Protein AF-A0A524K831-F1 (afdb_monomer_lite)

pLDDT: mean 90.9, std 11.02, range [43.94, 97.94]

Sequence (84 aa):
MNDRHDDFEKIYHQTFPALSKYLLFRVAQVSDMEDLLQNVYTDFYRKVLLPNKDIDDMTAYLTQMANNELKRYYRWKKKAPLTL

Radius of gyration: 14.27 Å; chains: 1; bounding box: 31×20×49 Å

Structure (mmCIF, N/CA/C/O backbone):
data_AF-A0A524K831-F1
#
_entry.id   AF-A0A524K831-F1
#
loop_
_atom_site.group_PDB
_atom_site.id
_atom_site.type_symbol
_atom_site.label_atom_id
_atom_site.label_alt_id
_atom_site.label_comp_id
_atom_site.label_asym_id
_atom_site.label_entity_id
_atom_site.label_seq_id
_atom_site.pdbx_PDB_ins_code
_atom_site.Cartn_x
_atom_site.Cartn_y
_atom_site.Cartn_z
_atom_site.occupancy
_atom_site.B_iso_or_equiv
_atom_site.auth_seq_id
_atom_site.auth_comp_id
_atom_site.auth_asym_id
_atom_site.auth_atom_id
_atom_site.pdbx_PDB_model_num
ATOM 1 N N . MET A 1 1 ? 3.096 8.595 -24.554 1.00 49.41 1 MET A N 1
ATOM 2 C CA . MET A 1 1 ? 2.739 7.804 -23.360 1.00 49.41 1 MET A CA 1
ATOM 3 C C . MET A 1 1 ? 3.717 8.162 -22.266 1.00 49.41 1 MET A C 1
ATOM 5 O O . MET A 1 1 ? 4.896 8.324 -22.560 1.00 49.41 1 MET A O 1
ATOM 9 N N . ASN A 1 2 ? 3.218 8.442 -21.067 1.00 63.03 2 ASN A N 1
ATOM 10 C CA . ASN A 1 2 ? 4.059 8.824 -19.942 1.00 63.03 2 ASN A CA 1
ATOM 11 C C . ASN A 1 2 ? 4.464 7.516 -19.260 1.00 63.03 2 ASN A C 1
ATOM 13 O O . ASN A 1 2 ? 3.700 7.004 -18.460 1.00 63.03 2 ASN A O 1
ATOM 17 N N . ASP A 1 3 ? 5.618 6.966 -19.632 1.00 81.44 3 ASP A N 1
ATOM 18 C CA . ASP A 1 3 ? 6.115 5.625 -19.255 1.00 81.44 3 ASP A CA 1
ATOM 19 C C . ASP A 1 3 ? 5.873 5.274 -17.769 1.00 81.44 3 ASP A C 1
ATOM 21 O O . ASP A 1 3 ? 5.328 4.236 -17.412 1.00 81.44 3 ASP A O 1
ATOM 25 N N . ARG A 1 4 ? 6.115 6.251 -16.887 1.00 83.56 4 ARG A N 1
ATOM 26 C CA . ARG A 1 4 ? 5.929 6.125 -15.432 1.00 83.56 4 ARG A CA 1
ATOM 27 C C . ARG A 1 4 ? 4.475 6.005 -14.970 1.00 83.56 4 ARG A C 1
ATOM 29 O O . ARG A 1 4 ? 4.227 5.487 -13.888 1.00 83.56 4 ARG A O 1
ATOM 36 N N . HIS A 1 5 ? 3.520 6.539 -15.723 1.00 87.94 5 HIS A N 1
ATOM 37 C CA . HIS A 1 5 ? 2.099 6.360 -15.426 1.00 87.94 5 HIS A CA 1
ATOM 38 C C . HIS A 1 5 ? 1.683 4.914 -15.704 1.00 87.94 5 HIS A C 1
ATOM 40 O O . HIS A 1 5 ? 1.050 4.285 -14.861 1.00 87.94 5 HIS A O 1
ATOM 46 N N . ASP A 1 6 ? 2.107 4.383 -16.848 1.00 92.00 6 ASP A N 1
ATOM 47 C CA . ASP A 1 6 ? 1.735 3.043 -17.297 1.00 92.00 6 ASP A CA 1
ATOM 48 C C . ASP A 1 6 ? 2.387 1.971 -16.397 1.00 92.00 6 ASP A C 1
ATOM 50 O O . ASP A 1 6 ? 1.734 1.002 -15.998 1.00 92.00 6 ASP A O 1
ATOM 54 N N . ASP A 1 7 ? 3.634 2.196 -15.962 1.00 91.69 7 ASP A N 1
ATOM 55 C CA . ASP A 1 7 ? 4.302 1.358 -14.957 1.00 91.69 7 ASP A CA 1
ATOM 56 C C . ASP A 1 7 ? 3.590 1.380 -13.600 1.00 91.69 7 ASP A C 1
ATOM 58 O O . ASP A 1 7 ? 3.405 0.335 -12.966 1.00 91.69 7 ASP A O 1
ATOM 62 N N . PHE A 1 8 ? 3.170 2.566 -13.144 1.00 94.00 8 PHE A N 1
ATOM 63 C CA . PHE A 1 8 ? 2.417 2.694 -11.901 1.00 94.00 8 PHE A CA 1
ATOM 64 C C . PHE A 1 8 ? 1.107 1.914 -11.976 1.00 94.00 8 PHE A C 1
ATOM 66 O O . PHE A 1 8 ? 0.809 1.138 -11.071 1.00 94.00 8 PHE A O 1
ATOM 73 N N . GLU A 1 9 ? 0.338 2.111 -13.047 1.00 95.50 9 GLU A N 1
ATOM 74 C CA . GLU A 1 9 ? -0.966 1.485 -13.255 1.00 95.50 9 GLU A CA 1
ATOM 75 C C . GLU A 1 9 ? -0.846 -0.042 -13.282 1.00 95.50 9 GLU A C 1
ATOM 77 O O . GLU A 1 9 ? -1.586 -0.746 -12.588 1.00 95.50 9 GLU A O 1
ATOM 82 N N . LYS A 1 10 ? 0.163 -0.564 -13.986 1.00 94.88 10 LYS A N 1
ATOM 83 C CA . LYS A 1 10 ? 0.466 -1.996 -14.013 1.00 94.88 10 LYS A CA 1
ATOM 84 C C . LYS A 1 10 ? 0.752 -2.545 -12.615 1.00 94.88 10 LYS A C 1
ATOM 86 O O . LYS A 1 10 ? 0.140 -3.536 -12.210 1.00 94.88 10 LYS A O 1
ATOM 91 N N . ILE A 1 11 ? 1.655 -1.910 -11.868 1.00 94.88 11 ILE A N 1
ATOM 92 C CA . ILE A 1 11 ? 2.025 -2.356 -10.517 1.00 94.88 11 ILE A CA 1
ATOM 93 C C . ILE A 1 11 ? 0.832 -2.243 -9.568 1.00 94.88 11 ILE A C 1
ATOM 95 O O . ILE A 1 11 ? 0.586 -3.152 -8.770 1.00 94.88 11 ILE A O 1
ATOM 99 N N . TYR A 1 12 ? 0.062 -1.160 -9.667 1.00 96.19 12 TYR A N 1
ATOM 100 C CA . TYR A 1 12 ? -1.150 -0.951 -8.889 1.00 96.19 12 TYR A CA 1
ATOM 101 C C . TYR A 1 12 ? -2.140 -2.092 -9.120 1.00 96.19 12 TYR A C 1
ATOM 103 O O . TYR A 1 12 ? -2.490 -2.786 -8.169 1.00 96.19 12 TYR A O 1
ATOM 111 N N . HIS A 1 13 ? -2.522 -2.375 -10.368 1.00 96.44 13 HIS A N 1
ATOM 112 C CA . HIS A 1 13 ? -3.483 -3.439 -10.665 1.00 96.44 13 HIS A CA 1
ATOM 113 C C . HIS A 1 13 ? -3.000 -4.828 -10.238 1.00 96.44 13 HIS A C 1
ATOM 115 O O . HIS A 1 13 ? -3.801 -5.629 -9.755 1.00 96.44 13 HIS A O 1
ATOM 121 N N . GLN A 1 14 ? -1.702 -5.109 -10.364 1.00 95.81 14 GLN A N 1
ATOM 122 C CA . GLN A 1 14 ? -1.125 -6.386 -9.942 1.00 95.81 14 GLN A CA 1
ATOM 123 C C . GLN A 1 14 ? -1.146 -6.575 -8.420 1.00 95.81 14 GLN A C 1
ATOM 125 O O . GLN A 1 14 ? -1.358 -7.686 -7.936 1.00 95.81 14 GLN A O 1
ATOM 130 N N . THR A 1 15 ? -0.926 -5.506 -7.654 1.00 96.31 15 THR A N 1
ATOM 131 C CA . THR A 1 15 ? -0.679 -5.600 -6.204 1.00 96.31 15 THR A CA 1
ATOM 132 C C . THR A 1 15 ? -1.893 -5.220 -5.358 1.00 96.31 15 THR A C 1
ATOM 134 O O . THR A 1 15 ? -2.021 -5.685 -4.221 1.00 96.31 15 THR A O 1
ATOM 137 N N . PHE A 1 16 ? -2.825 -4.443 -5.914 1.00 96.75 16 PHE A N 1
ATOM 138 C CA . PHE A 1 16 ? -3.979 -3.895 -5.206 1.00 96.75 16 PHE A CA 1
ATOM 139 C C . PHE A 1 16 ? -4.858 -4.960 -4.539 1.00 96.75 16 PHE A C 1
ATOM 141 O O . PHE A 1 16 ? -5.149 -4.800 -3.351 1.00 96.75 16 PHE A O 1
ATOM 148 N N . PRO A 1 17 ? -5.260 -6.070 -5.196 1.00 96.12 17 PRO A N 1
ATOM 149 C CA . PRO A 1 17 ? -6.149 -7.050 -4.565 1.00 96.12 17 PRO A CA 1
ATOM 150 C C . PRO A 1 17 ? -5.531 -7.711 -3.325 1.00 96.12 17 PRO A C 1
ATOM 152 O O . PRO A 1 17 ? -6.207 -7.920 -2.317 1.00 96.12 17 PRO A O 1
ATOM 155 N N . ALA A 1 18 ? -4.233 -8.020 -3.376 1.00 96.00 18 ALA A N 1
ATOM 156 C CA . ALA A 1 18 ? -3.528 -8.638 -2.259 1.00 96.00 18 ALA A CA 1
ATOM 157 C C . ALA A 1 18 ? -3.280 -7.634 -1.125 1.00 96.00 18 ALA A C 1
ATOM 159 O O . ALA A 1 18 ? -3.523 -7.947 0.043 1.00 96.00 18 ALA A O 1
ATOM 160 N N . LEU A 1 19 ? -2.836 -6.420 -1.463 1.00 97.00 19 LEU A N 1
ATOM 161 C CA . LEU A 1 19 ? -2.465 -5.398 -0.486 1.00 97.00 19 LEU A CA 1
ATOM 162 C C . LEU A 1 19 ? -3.687 -4.800 0.229 1.00 97.00 19 LEU A C 1
ATOM 164 O O . LEU A 1 19 ? -3.657 -4.614 1.446 1.00 97.00 19 LEU A O 1
ATOM 168 N N . SER A 1 20 ? -4.787 -4.571 -0.495 1.00 96.88 20 SER A N 1
ATOM 169 C CA . SER A 1 20 ? -6.064 -4.130 0.088 1.00 96.88 20 SER A CA 1
ATOM 170 C C . SER A 1 20 ? -6.610 -5.164 1.070 1.00 96.88 20 SER A C 1
ATOM 172 O O . SER A 1 20 ? -6.902 -4.830 2.217 1.00 96.88 20 SER A O 1
ATOM 174 N N . LYS A 1 21 ? -6.646 -6.446 0.682 1.00 97.12 21 LYS A N 1
ATOM 175 C CA . LYS A 1 21 ? -7.039 -7.548 1.570 1.00 97.12 21 LYS A CA 1
ATOM 176 C C . LYS A 1 21 ? -6.126 -7.641 2.795 1.00 97.12 21 LYS A C 1
ATOM 178 O O . LYS A 1 21 ? -6.608 -7.837 3.909 1.00 97.12 21 LYS A O 1
ATOM 183 N N . TYR A 1 22 ? -4.817 -7.475 2.609 1.00 97.00 22 TYR A N 1
ATOM 184 C CA . TYR A 1 22 ? -3.838 -7.471 3.697 1.00 97.00 22 TYR A CA 1
ATOM 185 C C . TYR A 1 22 ? -4.116 -6.372 4.733 1.00 97.00 22 TYR A C 1
ATOM 187 O O . TYR A 1 22 ? -4.069 -6.642 5.938 1.00 97.00 22 TYR A O 1
ATOM 195 N N . LEU A 1 23 ? -4.403 -5.151 4.276 1.00 97.19 23 LEU A N 1
ATOM 196 C CA . LEU A 1 23 ? -4.703 -4.008 5.137 1.00 97.19 23 LEU A CA 1
ATOM 197 C C . LEU A 1 23 ? -6.086 -4.116 5.785 1.00 97.19 23 LEU A C 1
ATOM 199 O O . LEU A 1 23 ? -6.207 -3.828 6.972 1.00 97.19 23 LEU A O 1
ATOM 203 N N . LEU A 1 24 ? -7.095 -4.593 5.051 1.00 96.69 24 LEU A N 1
ATOM 204 C CA . LEU A 1 24 ? -8.470 -4.739 5.537 1.00 96.69 24 LEU A CA 1
ATOM 205 C C . LEU A 1 24 ? -8.547 -5.607 6.800 1.00 96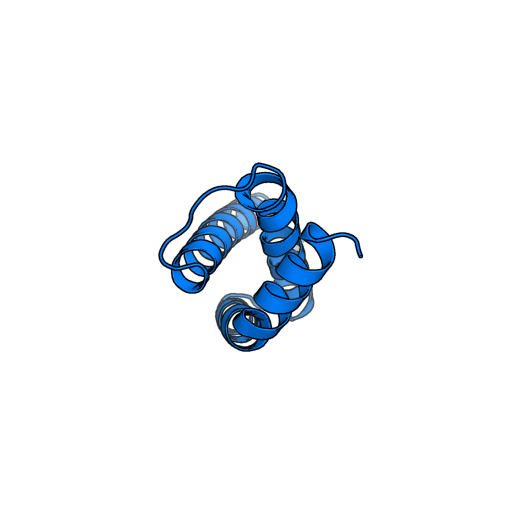.69 24 LEU A C 1
ATOM 207 O O . LEU A 1 24 ? -9.224 -5.246 7.753 1.00 96.69 24 LEU A O 1
ATOM 211 N N . PHE A 1 25 ? -7.796 -6.712 6.855 1.00 96.81 25 PHE A N 1
ATOM 212 C CA . PHE A 1 25 ? -7.737 -7.565 8.052 1.00 96.81 25 PHE A CA 1
ATOM 213 C C . PHE A 1 25 ? -6.969 -6.952 9.235 1.00 96.81 25 PHE A C 1
ATOM 215 O O . PHE A 1 25 ? -6.902 -7.557 10.304 1.00 96.81 25 PHE A O 1
ATOM 222 N N . ARG A 1 26 ? -6.343 -5.786 9.054 1.00 96.06 26 ARG A N 1
ATOM 223 C CA . ARG A 1 26 ? -5.476 -5.127 10.042 1.00 96.06 26 ARG A CA 1
ATOM 224 C C . ARG A 1 26 ? -5.996 -3.773 10.493 1.00 96.06 26 ARG A C 1
ATOM 226 O O . ARG A 1 26 ? -5.284 -3.100 11.226 1.00 96.06 26 ARG A O 1
ATOM 233 N N . VAL A 1 27 ? -7.195 -3.377 10.079 1.00 95.38 27 VAL A N 1
ATOM 234 C CA . VAL A 1 27 ? -7.857 -2.157 10.544 1.00 95.38 27 VAL A CA 1
ATOM 235 C C . VAL A 1 27 ? -9.309 -2.437 10.906 1.00 95.38 27 VAL A C 1
ATOM 237 O O . VAL A 1 27 ? -9.859 -3.476 10.558 1.00 95.38 27 VAL A O 1
ATOM 240 N N . ALA A 1 28 ? -9.922 -1.514 11.647 1.00 91.62 28 ALA A N 1
ATOM 241 C CA . ALA A 1 28 ? -11.300 -1.666 12.111 1.00 91.62 28 ALA A CA 1
ATOM 242 C C . ALA A 1 28 ? -12.334 -1.108 11.122 1.00 91.62 28 ALA A C 1
ATOM 244 O O . ALA A 1 28 ? -13.467 -1.578 11.115 1.00 91.62 28 ALA A O 1
ATOM 245 N N . GLN A 1 29 ? -11.965 -0.099 10.326 1.00 94.19 29 GLN A N 1
ATOM 246 C CA . GLN A 1 29 ? -12.856 0.553 9.367 1.00 94.19 29 GLN A CA 1
ATOM 247 C C . GLN A 1 29 ? -12.295 0.432 7.952 1.00 94.19 29 GLN A C 1
ATOM 249 O O . GLN A 1 29 ? -11.086 0.512 7.746 1.00 94.19 29 GLN A O 1
ATOM 254 N N . VAL A 1 30 ? -13.180 0.280 6.966 1.00 95.44 30 VAL A N 1
ATOM 255 C CA . VAL A 1 30 ? -12.790 0.221 5.547 1.00 95.44 30 VAL A CA 1
ATOM 256 C C . VAL A 1 30 ? -12.136 1.533 5.108 1.00 95.44 30 VAL A C 1
ATOM 258 O O . VAL A 1 30 ? -11.127 1.494 4.415 1.00 95.44 30 VAL A O 1
ATOM 261 N N . SER A 1 31 ? -12.623 2.674 5.601 1.00 95.69 31 SER A N 1
ATOM 262 C CA . SER A 1 31 ? -12.024 3.985 5.326 1.00 95.69 31 SER A CA 1
ATOM 263 C C . SER A 1 31 ? -10.572 4.083 5.807 1.00 95.69 31 SER A C 1
ATOM 265 O O . SER A 1 31 ? -9.724 4.613 5.100 1.00 95.69 31 SER A O 1
ATOM 267 N N . ASP A 1 32 ? -10.245 3.497 6.970 1.00 95.50 32 ASP A N 1
ATOM 268 C CA . ASP A 1 32 ? -8.857 3.440 7.454 1.00 95.50 32 ASP A CA 1
ATOM 269 C C . ASP A 1 32 ? -7.967 2.634 6.485 1.00 95.50 32 ASP A C 1
ATOM 271 O O . ASP A 1 32 ? -6.792 2.951 6.295 1.00 95.50 32 ASP A O 1
ATOM 275 N N . MET A 1 33 ? -8.511 1.567 5.885 1.00 96.75 33 MET A N 1
ATOM 276 C CA . MET A 1 33 ? -7.800 0.748 4.898 1.00 96.75 33 MET A CA 1
ATOM 277 C C . MET A 1 33 ? -7.562 1.531 3.608 1.00 96.75 33 MET A C 1
ATOM 279 O O . MET A 1 33 ? -6.443 1.500 3.098 1.00 96.75 33 MET A O 1
ATOM 283 N N . GLU A 1 34 ? -8.574 2.242 3.111 1.00 97.19 34 GLU A N 1
ATOM 284 C CA . GLU A 1 34 ? -8.478 3.078 1.909 1.00 97.19 34 GLU A CA 1
ATOM 285 C C . GLU A 1 34 ? -7.421 4.178 2.084 1.00 97.19 34 GLU A C 1
ATOM 287 O O . GLU A 1 34 ? -6.530 4.308 1.240 1.00 97.19 34 GLU A O 1
ATOM 292 N N . ASP A 1 35 ? -7.435 4.877 3.223 1.00 97.06 35 ASP A N 1
ATOM 293 C CA . ASP A 1 35 ? -6.452 5.913 3.562 1.00 97.06 35 ASP A CA 1
ATOM 294 C C . ASP A 1 35 ? -5.025 5.349 3.628 1.00 97.06 35 ASP A C 1
ATOM 296 O O . ASP A 1 35 ? -4.071 5.921 3.087 1.00 97.06 35 ASP A O 1
ATOM 300 N N . LEU A 1 36 ? -4.842 4.203 4.292 1.00 97.38 36 LEU A N 1
ATOM 301 C CA . LEU A 1 36 ? -3.545 3.529 4.363 1.00 97.38 36 LEU A CA 1
ATOM 302 C C . LEU A 1 36 ? -3.052 3.120 2.977 1.00 97.38 36 LEU A C 1
ATOM 304 O O . LEU A 1 36 ? -1.883 3.328 2.653 1.00 97.38 36 LEU A O 1
ATOM 308 N N . LEU A 1 37 ? -3.930 2.551 2.158 1.00 97.62 37 LEU A N 1
ATOM 309 C CA . LEU A 1 37 ? -3.592 2.075 0.827 1.00 97.62 37 LEU A CA 1
ATOM 310 C C . LEU A 1 37 ? -3.215 3.241 -0.097 1.00 97.62 37 LEU A C 1
ATOM 312 O O . LEU A 1 37 ? -2.200 3.166 -0.794 1.00 97.62 37 LEU A O 1
ATOM 316 N N . GLN A 1 38 ? -3.949 4.355 -0.031 1.00 97.19 38 GLN A N 1
ATOM 317 C CA . GLN A 1 38 ? -3.596 5.588 -0.733 1.00 97.19 38 GLN A CA 1
ATOM 318 C C . GLN A 1 38 ? -2.220 6.107 -0.302 1.00 97.19 38 GLN A C 1
ATOM 320 O O . GLN A 1 38 ? -1.406 6.471 -1.156 1.00 97.19 38 GLN A O 1
ATOM 325 N N . ASN A 1 39 ? -1.928 6.114 1.001 1.00 97.81 39 ASN A N 1
ATOM 326 C CA . ASN A 1 39 ? -0.625 6.531 1.515 1.00 97.81 39 ASN A CA 1
ATOM 327 C C . ASN A 1 39 ? 0.507 5.637 0.994 1.00 97.81 39 ASN A C 1
ATOM 329 O O . ASN A 1 39 ? 1.522 6.160 0.533 1.00 97.81 39 ASN A O 1
ATOM 333 N N . VAL A 1 40 ? 0.322 4.311 0.992 1.00 97.94 40 VAL A N 1
ATOM 334 C CA . VAL A 1 40 ? 1.316 3.362 0.462 1.00 97.94 40 VAL A CA 1
ATOM 335 C C . VAL A 1 40 ? 1.607 3.630 -1.011 1.00 97.94 40 VAL A C 1
ATOM 337 O O . VAL A 1 40 ? 2.773 3.788 -1.372 1.00 97.94 40 VAL A O 1
ATOM 340 N N . TYR A 1 41 ? 0.581 3.724 -1.861 1.00 97.81 41 TYR A N 1
ATOM 341 C CA . TYR A 1 41 ? 0.785 3.936 -3.297 1.00 97.81 41 TYR A CA 1
ATOM 342 C C . TYR A 1 41 ? 1.318 5.336 -3.625 1.00 97.81 41 TYR A C 1
ATOM 344 O O . TYR A 1 41 ? 2.145 5.484 -4.526 1.00 97.81 41 TYR A O 1
ATOM 352 N N . THR A 1 42 ? 0.926 6.355 -2.856 1.00 97.25 42 THR A N 1
ATOM 353 C CA . THR A 1 42 ? 1.479 7.712 -2.989 1.00 97.25 42 THR A CA 1
ATOM 354 C C . THR A 1 42 ? 2.968 7.730 -2.652 1.00 97.25 42 THR A C 1
ATOM 356 O O . THR A 1 42 ? 3.775 8.302 -3.391 1.00 97.25 42 THR A O 1
ATOM 359 N N . ASP A 1 43 ? 3.356 7.087 -1.550 1.00 96.31 43 ASP A N 1
ATOM 360 C CA . ASP A 1 43 ? 4.756 6.983 -1.157 1.00 96.31 43 ASP A CA 1
ATOM 361 C C . ASP A 1 43 ? 5.557 6.119 -2.130 1.00 96.31 43 ASP A C 1
ATOM 363 O O . ASP A 1 43 ? 6.702 6.453 -2.428 1.00 96.31 43 ASP A O 1
ATOM 367 N N . PHE A 1 44 ? 4.967 5.045 -2.654 1.00 96.19 44 PHE A N 1
ATOM 368 C CA . PHE A 1 44 ? 5.583 4.196 -3.668 1.00 96.19 44 PHE A CA 1
ATOM 369 C C . PHE A 1 44 ? 5.908 5.010 -4.922 1.00 96.19 44 PHE A C 1
ATOM 371 O O . PHE A 1 44 ? 7.066 5.063 -5.343 1.00 96.19 44 PHE A O 1
ATOM 378 N N . TYR A 1 45 ? 4.926 5.741 -5.453 1.00 95.25 45 TYR A N 1
ATOM 379 C CA . TYR A 1 45 ? 5.132 6.594 -6.618 1.00 95.25 45 TYR A CA 1
ATOM 380 C C . TYR A 1 45 ? 6.266 7.600 -6.377 1.00 95.25 45 TYR A C 1
ATOM 382 O O . TYR A 1 45 ? 7.194 7.713 -7.176 1.00 95.25 45 TYR A O 1
ATOM 390 N N . ARG A 1 46 ? 6.250 8.287 -5.227 1.00 94.88 46 ARG A N 1
ATOM 391 C CA . ARG A 1 46 ? 7.232 9.334 -4.904 1.00 94.88 46 ARG A CA 1
ATOM 392 C C . ARG A 1 46 ? 8.639 8.807 -4.628 1.00 94.88 46 ARG A C 1
ATOM 394 O O . ARG A 1 46 ? 9.609 9.471 -4.980 1.00 94.88 46 ARG A O 1
ATOM 401 N N . LYS A 1 47 ? 8.764 7.667 -3.945 1.00 93.00 47 LYS A N 1
ATOM 402 C CA . LYS A 1 47 ? 10.038 7.190 -3.370 1.00 93.00 47 LYS A CA 1
ATOM 403 C C . LYS A 1 47 ? 10.677 6.044 -4.145 1.00 93.00 47 LYS A C 1
ATOM 405 O O . LYS A 1 47 ? 11.852 5.760 -3.893 1.00 93.00 47 LYS A O 1
ATOM 410 N N . VAL A 1 48 ? 9.925 5.386 -5.023 1.00 91.06 48 VAL A N 1
ATOM 411 C CA . VAL A 1 48 ? 10.373 4.222 -5.798 1.00 91.06 48 VAL A CA 1
ATOM 412 C C . VAL A 1 48 ? 10.263 4.494 -7.286 1.00 91.06 48 VAL A C 1
ATOM 414 O O . VAL A 1 48 ? 11.280 4.450 -7.972 1.00 91.06 48 VAL A O 1
ATOM 417 N N . LEU A 1 49 ? 9.068 4.842 -7.768 1.00 90.69 49 LEU A N 1
ATOM 418 C CA . LEU A 1 49 ? 8.835 4.950 -9.205 1.00 90.69 49 LEU A CA 1
ATOM 419 C C . LEU A 1 49 ? 9.431 6.228 -9.809 1.00 90.69 49 LEU A C 1
ATOM 421 O O . LEU A 1 49 ? 10.126 6.169 -10.817 1.00 90.69 49 LEU A O 1
ATOM 425 N N . LEU A 1 50 ? 9.234 7.389 -9.171 1.00 89.94 50 LEU A N 1
ATOM 426 C CA . LEU A 1 50 ? 9.838 8.645 -9.634 1.00 89.94 50 LEU A CA 1
ATOM 427 C C . LEU A 1 50 ? 11.375 8.592 -9.684 1.00 89.94 50 LEU A C 1
ATOM 429 O O . LEU A 1 50 ? 11.922 9.051 -10.689 1.00 89.94 50 LEU A O 1
ATOM 433 N N . PRO A 1 51 ? 12.077 8.047 -8.667 1.00 89.81 51 PRO A N 1
ATOM 434 C CA . PRO A 1 51 ? 13.531 7.890 -8.698 1.00 89.81 51 PRO A CA 1
ATOM 435 C C . PRO A 1 51 ? 14.016 6.677 -9.504 1.00 89.81 51 PRO A C 1
ATOM 437 O O . PRO A 1 51 ? 15.222 6.459 -9.547 1.00 89.81 51 PRO A O 1
ATOM 440 N N . ASN A 1 52 ? 13.107 5.887 -10.090 1.00 87.62 52 ASN A N 1
ATOM 441 C CA . ASN A 1 52 ? 13.397 4.648 -10.813 1.00 87.62 52 ASN A CA 1
ATOM 442 C C . ASN A 1 52 ? 14.285 3.672 -10.019 1.00 87.62 52 ASN A C 1
ATOM 444 O O . ASN A 1 52 ? 15.350 3.254 -10.475 1.00 87.62 52 ASN A O 1
ATOM 448 N N . LYS A 1 53 ? 13.887 3.367 -8.779 1.00 89.69 53 LYS A N 1
ATOM 449 C CA . LYS A 1 53 ? 14.619 2.403 -7.952 1.00 89.69 53 LYS A CA 1
ATOM 450 C C . LYS A 1 53 ? 14.401 0.992 -8.471 1.00 89.69 53 LYS A C 1
ATOM 452 O O . LYS A 1 53 ? 13.259 0.573 -8.633 1.00 89.69 53 LYS A O 1
ATOM 457 N N . ASP A 1 54 ? 15.498 0.264 -8.614 1.00 89.06 54 ASP A N 1
ATOM 458 C CA . ASP A 1 54 ? 15.457 -1.160 -8.906 1.00 89.06 54 ASP A CA 1
ATOM 459 C C . ASP A 1 54 ? 14.989 -1.934 -7.665 1.00 89.06 54 ASP A C 1
ATOM 461 O O . ASP A 1 54 ? 15.549 -1.782 -6.572 1.00 89.06 54 ASP A O 1
ATOM 465 N N . ILE A 1 55 ? 13.907 -2.695 -7.815 1.00 89.00 55 ILE A N 1
ATOM 466 C CA . ILE A 1 55 ? 13.287 -3.482 -6.749 1.00 89.00 55 ILE A CA 1
ATOM 467 C C . ILE A 1 55 ? 13.024 -4.881 -7.282 1.00 89.00 55 ILE A C 1
ATOM 469 O O . ILE A 1 55 ? 12.206 -5.061 -8.178 1.00 89.00 55 ILE A O 1
ATOM 473 N N . ASP A 1 56 ? 13.673 -5.854 -6.652 1.00 88.69 56 ASP A N 1
ATOM 474 C CA . ASP A 1 56 ? 13.607 -7.269 -7.020 1.00 88.69 56 ASP A CA 1
ATOM 475 C C . ASP A 1 56 ? 12.195 -7.861 -6.819 1.00 88.69 56 ASP A C 1
ATOM 477 O O . ASP A 1 56 ? 11.596 -8.409 -7.740 1.00 88.69 56 ASP A O 1
ATOM 481 N N . ASP A 1 57 ? 11.596 -7.653 -5.637 1.00 92.00 57 ASP A N 1
ATOM 482 C CA . ASP A 1 57 ? 10.213 -8.056 -5.345 1.00 92.00 57 ASP A CA 1
ATOM 483 C C . ASP A 1 57 ? 9.350 -6.851 -4.948 1.00 92.00 57 ASP A C 1
ATOM 485 O O . ASP A 1 57 ? 9.333 -6.387 -3.800 1.00 92.00 57 ASP A O 1
ATOM 489 N N . MET A 1 58 ? 8.588 -6.361 -5.926 1.00 92.25 58 MET A N 1
ATOM 490 C CA . MET A 1 58 ? 7.669 -5.237 -5.757 1.00 92.25 58 MET A CA 1
ATOM 491 C C . MET A 1 58 ? 6.567 -5.519 -4.725 1.00 92.25 58 MET A C 1
ATOM 493 O O . MET A 1 58 ? 6.170 -4.628 -3.970 1.00 92.25 58 MET A O 1
ATOM 497 N N . THR A 1 59 ? 6.081 -6.759 -4.647 1.00 91.50 59 THR A N 1
ATOM 498 C CA . THR A 1 59 ? 4.988 -7.134 -3.740 1.00 91.50 59 THR A CA 1
ATOM 499 C C . THR A 1 59 ? 5.472 -7.154 -2.296 1.00 91.50 59 THR A C 1
ATOM 501 O O . THR A 1 59 ? 4.820 -6.590 -1.407 1.00 91.50 59 THR A O 1
ATOM 504 N N . ALA A 1 60 ? 6.638 -7.754 -2.048 1.00 93.50 60 ALA A N 1
ATOM 505 C CA . ALA A 1 60 ? 7.270 -7.741 -0.734 1.00 93.50 60 ALA A CA 1
ATOM 506 C C . ALA A 1 60 ? 7.584 -6.305 -0.288 1.00 93.50 60 ALA A C 1
ATOM 508 O O . ALA A 1 60 ? 7.310 -5.935 0.860 1.00 93.50 60 ALA A O 1
ATOM 509 N N . TYR A 1 61 ? 8.077 -5.465 -1.203 1.00 95.62 61 TYR A N 1
ATOM 510 C CA . TYR A 1 61 ? 8.382 -4.069 -0.904 1.00 95.62 61 TYR A CA 1
ATOM 511 C C . TYR A 1 61 ? 7.135 -3.269 -0.509 1.00 95.62 61 TYR A C 1
ATOM 513 O O . TYR A 1 61 ? 7.121 -2.618 0.540 1.00 95.62 61 TYR A O 1
ATOM 521 N N . LEU A 1 62 ? 6.055 -3.356 -1.291 1.00 96.75 62 LEU A N 1
ATOM 522 C CA . LEU A 1 62 ? 4.789 -2.687 -0.973 1.00 96.75 62 LEU A CA 1
ATOM 523 C C . LEU A 1 62 ? 4.176 -3.203 0.333 1.00 96.75 62 LEU A C 1
ATOM 525 O O . LEU A 1 62 ? 3.646 -2.417 1.119 1.00 96.75 62 LEU A O 1
ATOM 529 N N . THR A 1 63 ? 4.314 -4.497 0.625 1.00 96.19 63 THR A N 1
ATOM 530 C CA . THR A 1 63 ? 3.890 -5.072 1.912 1.00 96.19 63 THR A CA 1
ATOM 531 C C . THR A 1 63 ? 4.687 -4.477 3.076 1.00 96.19 63 THR A C 1
ATOM 533 O O . THR A 1 63 ? 4.122 -4.134 4.120 1.00 96.19 63 THR A O 1
ATOM 536 N N . GLN A 1 64 ? 5.998 -4.282 2.908 1.00 97.00 64 GLN A N 1
ATOM 537 C CA . GLN A 1 64 ? 6.832 -3.617 3.907 1.00 97.00 64 GLN A CA 1
ATOM 538 C C . GLN A 1 64 ? 6.441 -2.142 4.093 1.00 97.00 64 GLN A C 1
ATOM 540 O O . GLN A 1 64 ? 6.392 -1.659 5.229 1.00 97.00 64 GLN A O 1
ATOM 545 N N . MET A 1 65 ? 6.11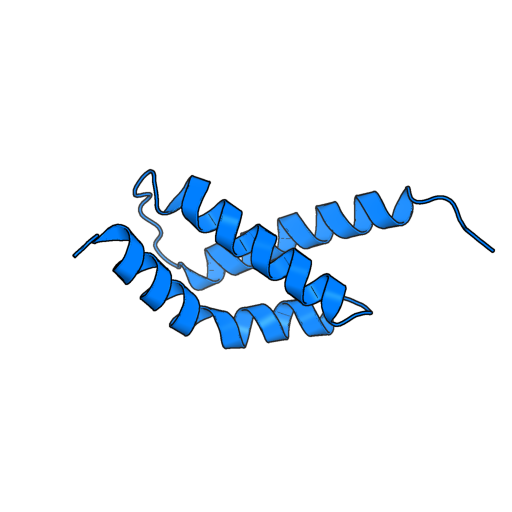8 -1.430 3.010 1.00 97.50 65 MET A N 1
ATOM 546 C CA . MET A 1 65 ? 5.591 -0.064 3.084 1.00 97.50 65 MET A CA 1
ATOM 547 C C . MET A 1 65 ? 4.266 -0.020 3.852 1.00 97.50 65 MET A C 1
ATOM 549 O O . MET A 1 65 ? 4.136 0.767 4.789 1.00 97.50 65 MET A O 1
ATOM 553 N N . ALA A 1 66 ? 3.334 -0.925 3.549 1.00 97.75 66 ALA A N 1
ATOM 554 C CA . ALA A 1 66 ? 2.066 -1.061 4.263 1.00 97.75 66 ALA A CA 1
ATOM 555 C C . ALA A 1 66 ? 2.257 -1.337 5.762 1.00 97.75 66 ALA A C 1
ATOM 557 O O . ALA A 1 66 ? 1.570 -0.755 6.600 1.00 97.75 66 ALA A O 1
ATOM 558 N N . ASN A 1 67 ? 3.239 -2.161 6.135 1.00 97.75 67 ASN A N 1
ATOM 559 C CA . ASN A 1 67 ? 3.577 -2.402 7.539 1.00 97.75 67 ASN A CA 1
ATOM 560 C C . ASN A 1 67 ? 4.087 -1.149 8.258 1.00 97.75 67 ASN A C 1
ATOM 562 O O . ASN A 1 67 ? 3.747 -0.914 9.421 1.00 97.75 67 ASN A O 1
ATOM 566 N N . ASN A 1 68 ? 4.910 -0.344 7.589 1.00 97.06 68 ASN A N 1
ATOM 567 C CA . ASN A 1 68 ? 5.400 0.914 8.146 1.00 97.06 68 ASN A CA 1
ATOM 568 C C . ASN A 1 68 ? 4.259 1.929 8.317 1.00 97.06 68 ASN A C 1
ATOM 570 O O . ASN A 1 68 ? 4.189 2.610 9.344 1.00 97.06 68 ASN A O 1
ATOM 574 N N . GLU A 1 69 ? 3.343 1.977 7.352 1.00 96.62 69 GLU A N 1
ATOM 575 C CA . G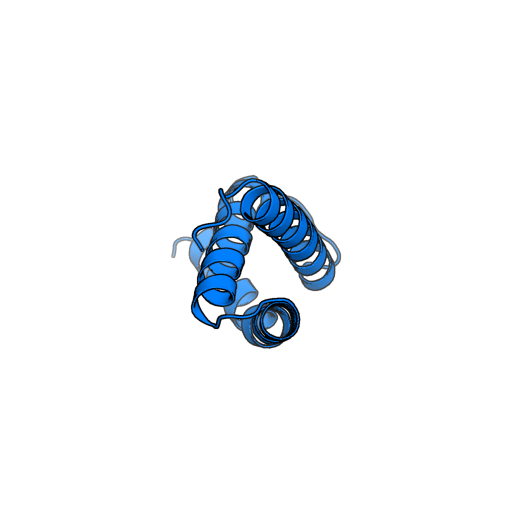LU A 1 69 ? 2.133 2.796 7.406 1.00 96.62 69 GLU A CA 1
ATOM 576 C C . GLU A 1 69 ? 1.202 2.390 8.552 1.00 96.62 69 GLU A C 1
ATOM 578 O O . GLU A 1 69 ? 0.854 3.224 9.387 1.00 96.62 69 GLU A O 1
ATOM 583 N N . LEU A 1 70 ? 0.909 1.095 8.699 1.00 96.69 70 LEU A N 1
ATOM 584 C CA . LEU A 1 70 ? 0.124 0.559 9.816 1.00 96.69 70 LEU A CA 1
ATOM 585 C C . LEU A 1 70 ? 0.725 0.922 11.179 1.00 96.69 70 LEU A C 1
ATOM 587 O O . LEU A 1 70 ? 0.014 1.353 12.090 1.00 96.69 70 LEU A O 1
ATOM 591 N N . LYS A 1 71 ? 2.050 0.793 11.331 1.00 96.00 71 LYS A N 1
ATOM 592 C CA . LYS A 1 71 ? 2.746 1.202 12.562 1.00 96.00 71 LYS A CA 1
ATOM 593 C C . LYS A 1 71 ? 2.556 2.693 12.839 1.00 96.00 71 LYS A C 1
ATOM 595 O O . LYS A 1 71 ? 2.333 3.071 13.992 1.00 96.00 71 LYS A O 1
ATOM 600 N N . ARG A 1 72 ? 2.634 3.546 11.809 1.00 95.00 72 ARG A N 1
ATOM 601 C CA . ARG A 1 72 ? 2.402 4.991 11.952 1.00 95.00 72 ARG A CA 1
ATOM 602 C C . ARG A 1 72 ? 0.959 5.280 12.355 1.00 95.00 72 ARG A C 1
ATOM 604 O O . ARG A 1 72 ? 0.763 6.003 13.331 1.00 95.00 72 ARG A O 1
ATOM 611 N N . TYR A 1 73 ? -0.004 4.676 11.665 1.00 94.69 73 TYR A N 1
ATOM 612 C CA . TYR A 1 73 ? -1.434 4.800 11.935 1.00 94.69 73 TYR A CA 1
ATOM 613 C C . TYR A 1 73 ? -1.772 4.449 13.384 1.00 94.69 73 TYR A C 1
ATOM 615 O O . TYR A 1 73 ? -2.299 5.281 14.120 1.00 94.69 73 TYR A O 1
ATOM 623 N N . TYR A 1 74 ? -1.367 3.269 13.861 1.00 92.94 74 TYR A N 1
ATOM 624 C CA . TYR A 1 74 ? -1.667 2.858 15.233 1.00 92.94 74 TYR A CA 1
ATOM 625 C C . TYR A 1 74 ? -0.934 3.688 16.285 1.00 92.94 74 TYR A C 1
ATOM 627 O O . TYR A 1 74 ? -1.470 3.925 17.367 1.00 92.94 74 TYR A O 1
ATOM 635 N N . ARG A 1 75 ? 0.273 4.178 15.982 1.00 92.94 75 ARG A N 1
ATOM 636 C CA . ARG A 1 75 ? 0.973 5.124 16.860 1.00 92.94 75 ARG A CA 1
ATOM 637 C C . ARG A 1 75 ? 0.206 6.440 16.994 1.00 92.94 75 ARG A C 1
ATOM 639 O O . ARG A 1 75 ? 0.232 7.029 18.068 1.00 92.94 75 ARG A O 1
ATOM 646 N N . TRP A 1 76 ? -0.433 6.913 15.928 1.00 89.44 76 TRP A N 1
ATOM 647 C CA . TRP A 1 76 ? -1.233 8.139 15.947 1.00 89.44 76 TRP A CA 1
ATOM 648 C C . TRP A 1 76 ? -2.585 7.916 16.618 1.00 89.44 76 TRP A C 1
ATOM 650 O O . TRP A 1 76 ? -2.956 8.694 17.489 1.00 89.44 76 TRP A O 1
ATOM 660 N N . LYS A 1 77 ? -3.255 6.798 16.327 1.00 86.75 77 LYS A N 1
ATOM 661 C CA . LYS A 1 77 ? -4.524 6.424 16.964 1.00 86.75 77 LYS A CA 1
ATOM 662 C C . LYS A 1 77 ? -4.394 6.275 18.481 1.00 86.75 77 LYS A C 1
ATOM 664 O O . LYS A 1 77 ? -5.251 6.748 19.210 1.00 86.75 77 LYS A O 1
ATOM 669 N N . LYS A 1 78 ? -3.283 5.710 18.972 1.00 79.88 78 LYS A N 1
ATOM 670 C CA . LYS A 1 78 ? -2.972 5.648 20.415 1.00 79.88 78 LYS A CA 1
ATOM 671 C C . LYS A 1 78 ? -2.769 7.018 21.073 1.00 79.88 78 LYS A C 1
ATOM 673 O O . LYS A 1 78 ? -2.873 7.112 22.288 1.00 79.88 78 LYS A O 1
ATOM 678 N N . LYS A 1 79 ? -2.411 8.046 20.300 1.00 75.25 79 LYS A N 1
ATOM 679 C CA . LYS A 1 79 ? -2.217 9.420 20.788 1.00 75.25 79 LYS A CA 1
ATOM 680 C C . LYS A 1 79 ? -3.478 10.273 20.670 1.00 75.25 79 LYS A C 1
ATOM 682 O O . LYS A 1 79 ? -3.483 11.380 21.200 1.00 75.25 79 LYS A O 1
ATOM 687 N N . ALA A 1 80 ? -4.505 9.798 19.964 1.00 72.12 80 ALA A N 1
ATOM 688 C CA . ALA A 1 80 ? -5.779 10.493 19.904 1.00 72.12 80 ALA A CA 1
ATOM 689 C C . ALA A 1 80 ? -6.393 10.510 21.316 1.00 72.12 80 ALA A C 1
ATOM 691 O O . ALA A 1 80 ? -6.345 9.483 22.001 1.00 72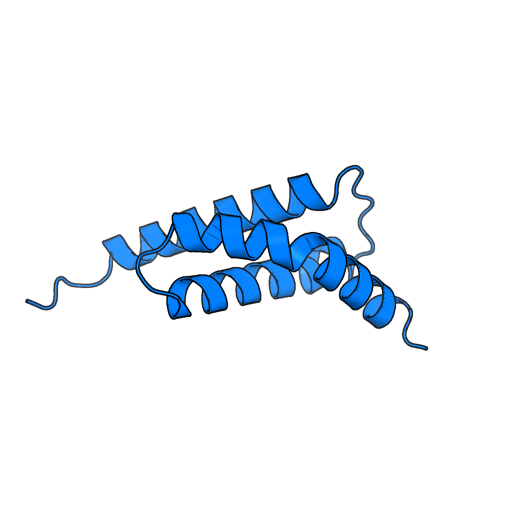.12 80 ALA A O 1
ATOM 692 N N . PRO A 1 81 ? -6.918 11.656 21.785 1.00 62.50 81 PRO A N 1
ATOM 693 C CA . PRO A 1 81 ? -7.588 11.710 23.075 1.00 62.50 81 PRO A CA 1
ATOM 694 C C . PRO A 1 81 ? -8.736 10.698 23.091 1.00 62.50 81 PRO A C 1
ATOM 696 O O . PRO A 1 81 ? -9.447 10.545 22.098 1.00 62.50 81 PRO A O 1
ATOM 699 N N . LEU A 1 82 ? -8.901 9.998 24.215 1.00 57.84 82 LEU A N 1
ATOM 700 C CA . LEU A 1 82 ? -10.079 9.173 24.466 1.00 57.84 82 LEU A CA 1
ATOM 701 C C . LEU A 1 82 ? -11.292 10.109 24.503 1.00 57.84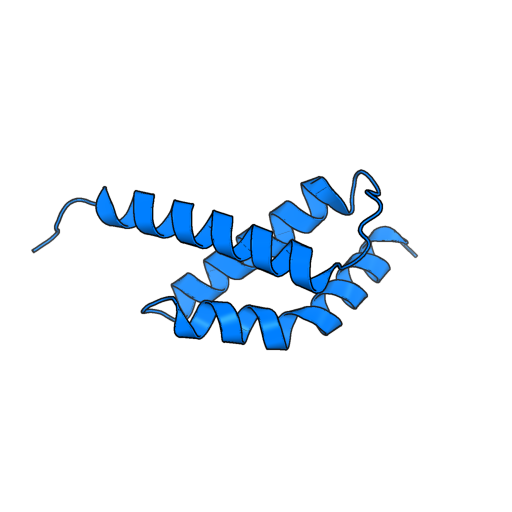 82 LEU A C 1
ATOM 703 O O . LEU A 1 82 ? -11.560 10.734 25.526 1.00 57.84 82 LEU A O 1
ATOM 707 N N . THR A 1 83 ? -11.997 10.254 23.387 1.00 58.09 83 THR A N 1
ATOM 708 C CA . THR A 1 83 ? -13.344 10.820 23.393 1.00 58.09 83 THR A CA 1
ATOM 709 C C . THR A 1 83 ? -14.281 9.713 23.855 1.00 58.09 83 THR A C 1
ATOM 711 O O . THR A 1 83 ? -14.583 8.803 23.081 1.00 58.09 83 THR A O 1
ATOM 714 N N . LEU A 1 84 ? -14.610 9.754 25.148 1.00 43.94 84 LEU A N 1
ATOM 715 C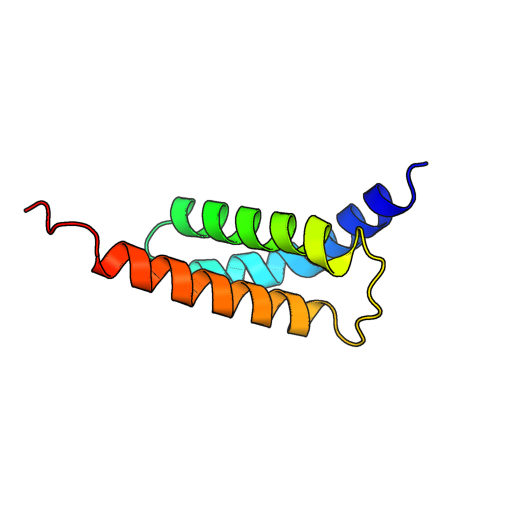 CA . LEU A 1 84 ? -15.701 9.004 25.775 1.00 43.94 84 LEU A CA 1
ATOM 716 C C . LEU A 1 84 ? -17.052 9.560 25.319 1.00 43.94 84 LEU A C 1
ATOM 718 O O . LEU A 1 84 ? -17.156 10.804 25.219 1.00 43.94 84 LEU A O 1
#

Foldseek 3Di:
DPVLVVVLVVLCVVQVVVQLVVQVVLDDDSVLSVVLLVVLSVCCSVPDSVVVHDDPDSNVVSNVSSVVSSVVVVVVVVVPPPPD

Secondary structure (DSSP, 8-state):
--HHHHHHHHHHHHHHHHHHHHHHTT-SSHHHHHHHHHHHHHHHIIIIITTT---S-HHHHHHHHHHHHHHHHHHHHTTS----